Protein AF-A0A8C2FFE8-F1 (afdb_monomer_lite)

Secondary structure (DSSP, 8-state):
--TTTS-HHHHHHHHHHTT-TT-GGGGS-GGG--HHHHHHHHHHTT-HHHHHHHHHHHHHHHHHHHHHHHHHHHHTT--HHHHHHHHHHHHHHHT--HHHHHHHHHHHHHHHS---SSHHHHHHHHHHHHHHHHHHHT---

Foldseek 3Di:
DVPVPDDVVVVCVVCVVVVCLLVVLVVDDPVQSDLVSVCVVCVVVVNNVVSVSNVVSVVVVLLVVLLVVLLVCVVVVPDVVVSVVVLVVSCVVVVPDPVSSVVSNVVSVVVSDDADPDPVVNVVVVVVVVVCVCVVPVDDD

Organism: Cyprinus carpio (NCBI:txid7962)

pLDDT: mean 80.84, std 12.66, range [38.03, 93.06]

InterPro domains:
  IPR016024 Armadillo-type fold [SSF48371] (63-131)
  IPR051245 eIF5-mimic translation initiation regulator [PTHR14208] (2-131)
  IPR057397 5MP1/2-like, HEAT domain [PF25504] (2-63)

Sequence (141 aa):
MWINEKDINSVAASLRKVGMDNRLMELFPVNKRSYDHFSKYFTDAGLKELSDFARNQQSLGARKELQKELQEQMSQGVSFKEIIVYGKEEMKKSGISEQMVIGIMWTSIMSSVEWNKKEELVTEQAIKHLKVSIDQYQWPC

Structure (mmCIF, N/CA/C/O backbone):
data_AF-A0A8C2FFE8-F1
#
_entry.id   AF-A0A8C2FFE8-F1
#
loop_
_atom_site.group_PDB
_atom_site.id
_atom_site.type_symbol
_atom_site.label_atom_id
_atom_site.label_alt_id
_atom_site.label_comp_id
_atom_site.label_asym_id
_atom_site.label_entity_id
_atom_site.label_seq_id
_atom_site.pdbx_PDB_ins_code
_atom_site.Cartn_x
_atom_site.Cartn_y
_atom_site.Cartn_z
_atom_site.occupancy
_atom_site.B_iso_or_equiv
_atom_site.auth_seq_id
_atom_site.auth_comp_id
_atom_site.auth_asym_id
_atom_site.auth_atom_id
_atom_site.pdbx_PDB_model_num
ATOM 1 N N . MET A 1 1 ? 20.871 10.531 -22.576 1.00 38.03 1 MET A N 1
ATOM 2 C CA . MET A 1 1 ? 21.690 10.499 -21.347 1.00 38.03 1 MET A CA 1
ATOM 3 C C . MET A 1 1 ? 21.021 11.352 -20.250 1.00 38.03 1 MET A C 1
ATOM 5 O O . MET A 1 1 ? 21.648 12.246 -19.725 1.00 38.03 1 MET A O 1
ATOM 9 N N . TRP A 1 2 ? 19.730 11.127 -19.934 1.00 47.16 2 TRP A N 1
ATOM 10 C CA . TRP A 1 2 ? 18.970 11.941 -18.949 1.00 47.16 2 TRP A CA 1
ATOM 11 C C . TRP A 1 2 ? 18.792 11.239 -17.594 1.00 47.16 2 TRP A C 1
ATOM 13 O O . TRP A 1 2 ? 18.690 11.901 -16.569 1.00 47.16 2 TRP A O 1
ATOM 23 N N . ILE A 1 3 ? 18.788 9.901 -17.577 1.00 52.44 3 ILE A N 1
ATOM 24 C CA . ILE A 1 3 ? 18.720 9.124 -16.328 1.00 52.44 3 ILE A CA 1
ATOM 25 C C . ILE A 1 3 ? 20.100 8.981 -15.668 1.00 52.44 3 ILE A C 1
ATOM 27 O O . ILE A 1 3 ? 20.189 8.822 -14.461 1.00 52.44 3 ILE A O 1
ATOM 31 N N . ASN A 1 4 ? 21.190 9.159 -16.418 1.00 51.75 4 ASN A N 1
ATOM 32 C CA . ASN A 1 4 ? 22.530 9.141 -15.825 1.00 51.75 4 ASN A CA 1
ATOM 33 C C . ASN A 1 4 ? 22.858 10.420 -15.025 1.00 51.75 4 ASN A C 1
ATOM 35 O O . ASN A 1 4 ? 23.829 10.430 -14.281 1.00 51.75 4 ASN A O 1
ATOM 39 N N . GLU A 1 5 ? 22.071 11.493 -15.184 1.00 50.09 5 GLU A N 1
ATOM 40 C CA . GLU A 1 5 ? 22.292 12.794 -14.525 1.00 50.09 5 GLU A CA 1
ATOM 41 C C . GLU A 1 5 ? 21.228 13.148 -13.472 1.00 50.09 5 GLU A C 1
ATOM 43 O O . GLU A 1 5 ? 21.425 14.088 -12.702 1.00 50.09 5 GLU A O 1
ATOM 48 N N . LYS A 1 6 ? 20.102 12.421 -13.402 1.00 56.00 6 LYS A N 1
ATOM 49 C CA . LYS A 1 6 ? 19.045 12.665 -12.411 1.00 56.00 6 LYS A CA 1
ATOM 50 C C . LYS A 1 6 ? 18.752 11.409 -11.606 1.00 56.00 6 LYS A C 1
ATOM 52 O O . LYS A 1 6 ? 18.203 10.449 -12.134 1.00 56.00 6 LYS A O 1
ATOM 57 N N . ASP A 1 7 ? 19.070 11.490 -10.319 1.00 77.50 7 ASP A N 1
ATOM 58 C CA . ASP A 1 7 ? 18.697 10.525 -9.286 1.00 77.50 7 ASP A CA 1
ATOM 59 C C . ASP A 1 7 ? 17.207 10.136 -9.386 1.00 77.50 7 ASP A C 1
ATOM 61 O O . ASP A 1 7 ? 16.346 10.986 -9.665 1.00 77.50 7 ASP A O 1
ATOM 65 N N . ILE A 1 8 ? 16.890 8.860 -9.147 1.00 80.81 8 ILE A N 1
ATOM 66 C CA . ILE A 1 8 ? 15.536 8.297 -9.270 1.00 80.81 8 ILE A CA 1
ATOM 67 C C . ILE A 1 8 ? 14.496 9.084 -8.468 1.00 80.81 8 ILE A C 1
ATOM 69 O O . ILE A 1 8 ? 13.343 9.197 -8.890 1.00 80.81 8 ILE A O 1
ATOM 73 N N . ASN A 1 9 ? 14.894 9.715 -7.360 1.00 81.50 9 ASN A N 1
ATOM 74 C CA . ASN A 1 9 ? 14.005 10.555 -6.561 1.00 81.50 9 ASN A CA 1
ATOM 75 C C . ASN A 1 9 ? 13.494 11.780 -7.342 1.00 81.50 9 ASN A C 1
ATOM 77 O O . ASN A 1 9 ? 12.333 12.165 -7.194 1.00 81.50 9 ASN A O 1
ATOM 81 N N . SER A 1 10 ? 14.312 12.362 -8.227 1.00 84.31 10 SER A N 1
ATOM 82 C CA . SER A 1 10 ? 13.907 13.472 -9.101 1.00 84.31 10 SER A CA 1
ATOM 83 C C . SER A 1 10 ? 12.884 13.025 -10.151 1.00 84.31 10 SER A C 1
ATOM 85 O O . SER A 1 10 ? 11.902 13.728 -10.423 1.00 84.31 10 SER A O 1
ATOM 87 N N . VAL A 1 11 ? 13.073 11.823 -10.703 1.00 82.50 11 VAL A N 1
ATOM 88 C CA . VAL A 1 11 ? 12.138 11.203 -11.653 1.00 82.50 11 VAL A CA 1
ATOM 89 C C . VAL A 1 11 ? 10.819 10.868 -10.955 1.00 82.50 11 VAL A C 1
ATOM 91 O O . VAL A 1 11 ? 9.758 11.259 -11.439 1.00 82.50 11 VAL A O 1
ATOM 94 N N . AL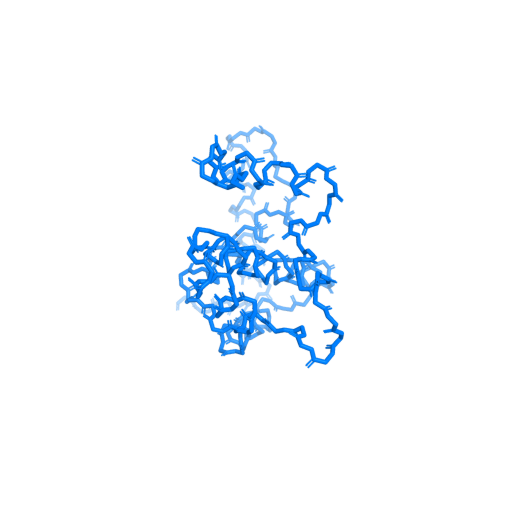A A 1 12 ? 10.871 10.240 -9.779 1.00 84.31 12 ALA A N 1
ATOM 95 C CA . ALA A 1 12 ? 9.701 9.922 -8.963 1.00 84.31 12 ALA A CA 1
ATOM 96 C C . ALA A 1 12 ? 8.899 11.176 -8.578 1.00 84.31 12 ALA A C 1
ATOM 98 O O . ALA A 1 12 ? 7.673 11.188 -8.697 1.00 84.31 12 ALA A O 1
ATOM 99 N N . ALA A 1 13 ? 9.573 12.254 -8.166 1.00 86.75 13 ALA A N 1
ATOM 100 C CA . ALA A 1 13 ? 8.925 13.527 -7.855 1.00 86.75 13 ALA A CA 1
ATOM 101 C C . ALA A 1 13 ? 8.242 14.142 -9.089 1.00 86.75 13 ALA A C 1
ATOM 103 O O . ALA A 1 13 ? 7.114 14.629 -8.999 1.00 86.75 13 ALA A O 1
ATOM 104 N N . SER A 1 14 ? 8.895 14.073 -10.252 1.00 88.50 14 SER A N 1
ATOM 105 C CA . SER A 1 14 ? 8.333 14.571 -11.512 1.00 88.50 14 SER A CA 1
ATOM 106 C C . SER A 1 14 ? 7.102 13.766 -11.938 1.00 88.50 14 SER A C 1
ATOM 108 O O . SER A 1 14 ? 6.091 14.359 -12.305 1.00 88.50 14 SER A O 1
ATOM 110 N N . LEU A 1 15 ? 7.153 12.434 -11.818 1.00 88.31 15 LEU A N 1
ATOM 111 C CA . LEU A 1 15 ? 6.031 11.535 -12.109 1.00 88.31 15 LEU A CA 1
ATOM 112 C C . LEU A 1 15 ? 4.838 11.789 -11.182 1.00 88.31 15 LEU A C 1
ATOM 114 O O . LEU A 1 15 ? 3.709 11.871 -11.663 1.00 88.31 15 LEU A O 1
ATOM 118 N N . ARG A 1 16 ? 5.081 11.985 -9.879 1.00 88.62 16 ARG A N 1
ATOM 119 C CA . ARG A 1 16 ? 4.041 12.369 -8.908 1.00 88.62 16 ARG A CA 1
ATOM 120 C C . ARG A 1 16 ? 3.383 13.695 -9.269 1.00 88.62 16 ARG A C 1
ATOM 122 O O . ARG A 1 16 ? 2.163 13.797 -9.227 1.00 88.62 16 ARG A O 1
ATOM 129 N N . LYS A 1 17 ? 4.172 14.700 -9.667 1.00 90.81 17 LYS A N 1
ATOM 130 C CA . LYS A 1 17 ? 3.664 16.035 -10.027 1.00 90.81 17 LYS A CA 1
ATOM 131 C C . LYS A 1 17 ? 2.658 15.994 -11.180 1.00 90.81 17 LYS A C 1
ATOM 133 O O . LYS A 1 17 ? 1.748 16.814 -11.219 1.00 90.81 17 LYS A O 1
ATOM 138 N N . VAL A 1 18 ? 2.823 15.051 -12.105 1.00 90.12 18 VAL A N 1
ATOM 139 C CA . VAL A 1 18 ? 1.921 14.863 -13.252 1.00 90.12 18 VAL A CA 1
ATOM 140 C C . VAL A 1 18 ? 0.917 13.720 -13.050 1.00 90.12 18 VAL A C 1
ATOM 142 O O . VAL A 1 18 ? 0.186 13.386 -13.978 1.00 90.12 18 VAL A O 1
ATOM 145 N N . GLY A 1 19 ? 0.876 13.105 -11.861 1.00 87.00 19 GLY A N 1
ATOM 146 C CA . GLY A 1 19 ? -0.042 12.010 -11.527 1.00 87.00 19 GLY A CA 1
ATOM 147 C C . GLY A 1 19 ? 0.208 10.701 -12.287 1.00 87.00 19 GLY A C 1
ATOM 148 O O . GLY A 1 19 ? -0.718 9.913 -12.475 1.00 87.00 19 GLY A O 1
ATOM 149 N N . MET A 1 20 ? 1.436 10.470 -12.760 1.00 89.19 20 MET A N 1
ATOM 150 C CA . MET A 1 20 ? 1.81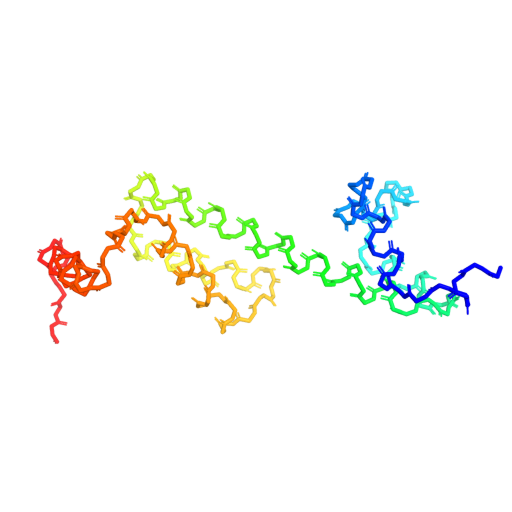9 9.279 -13.534 1.00 89.19 20 MET A CA 1
ATOM 151 C C . MET A 1 20 ? 2.477 8.180 -12.692 1.00 89.19 20 MET A C 1
ATOM 153 O O . MET A 1 20 ? 2.661 7.065 -13.175 1.00 89.19 20 MET A O 1
ATOM 157 N N . ASP A 1 21 ? 2.819 8.461 -11.437 1.00 86.94 21 ASP A N 1
ATOM 158 C CA . ASP A 1 21 ? 3.461 7.523 -10.510 1.00 86.94 21 ASP A CA 1
ATOM 159 C C . ASP A 1 21 ? 2.629 6.255 -10.253 1.00 86.94 21 ASP A C 1
ATOM 161 O O . ASP A 1 21 ? 3.193 5.169 -10.145 1.00 86.94 21 ASP A O 1
ATOM 165 N N . ASN A 1 22 ? 1.298 6.366 -10.251 1.00 85.25 22 ASN A N 1
ATOM 166 C CA . ASN A 1 22 ? 0.380 5.226 -10.098 1.00 85.25 22 ASN A CA 1
ATOM 167 C C . ASN A 1 22 ? -0.117 4.656 -11.441 1.00 85.25 22 ASN A C 1
ATOM 169 O O . ASN A 1 22 ? -0.867 3.685 -11.469 1.00 85.25 22 ASN A O 1
ATOM 173 N N . ARG A 1 23 ? 0.298 5.252 -12.566 1.00 87.50 23 ARG A N 1
ATOM 174 C CA . ARG A 1 23 ? -0.178 4.939 -13.928 1.00 87.50 23 ARG A CA 1
ATOM 175 C C . ARG A 1 23 ? 0.965 4.533 -14.858 1.00 87.50 23 ARG A C 1
ATOM 177 O O . ARG A 1 23 ? 0.860 4.627 -16.075 1.00 87.50 23 ARG A O 1
ATOM 184 N N . LEU A 1 24 ? 2.069 4.047 -14.293 1.00 88.25 24 LEU A N 1
ATOM 185 C CA . LEU A 1 24 ? 3.299 3.729 -15.032 1.00 88.25 24 LEU A CA 1
ATOM 186 C C . LEU A 1 24 ? 3.093 2.707 -16.153 1.00 88.25 24 LEU A C 1
ATOM 188 O O . LEU A 1 24 ? 3.765 2.773 -17.180 1.00 88.25 24 LEU A O 1
ATOM 192 N N . MET A 1 25 ? 2.140 1.788 -15.991 1.00 88.69 25 MET A N 1
ATOM 193 C CA . MET A 1 25 ? 1.809 0.816 -17.033 1.00 88.69 25 MET A CA 1
ATOM 194 C C . MET A 1 25 ? 1.235 1.483 -18.288 1.00 88.69 25 MET A C 1
ATOM 196 O O . MET A 1 25 ? 1.351 0.931 -19.377 1.00 88.69 25 MET A O 1
ATOM 200 N N . GLU A 1 26 ? 0.653 2.680 -18.177 1.00 90.31 26 GLU A N 1
ATOM 201 C CA . GLU A 1 26 ? 0.064 3.387 -19.315 1.00 90.31 26 GLU A CA 1
ATOM 202 C C . GLU A 1 26 ? 1.083 3.860 -20.346 1.00 90.31 26 GLU A C 1
ATOM 204 O O . GLU A 1 26 ? 0.706 4.101 -21.493 1.00 90.31 26 GLU A O 1
ATOM 209 N N . LEU A 1 27 ? 2.365 3.901 -19.968 1.00 86.62 27 LEU A N 1
ATOM 210 C CA . LEU A 1 27 ? 3.481 4.162 -20.875 1.00 86.62 27 LEU A CA 1
ATOM 211 C C . LEU A 1 27 ? 3.625 3.080 -21.959 1.00 86.62 27 LEU A C 1
ATOM 213 O O . LEU A 1 27 ? 4.263 3.322 -22.981 1.00 86.62 27 LEU A O 1
ATOM 217 N N . PHE A 1 28 ? 3.032 1.900 -21.752 1.00 88.88 28 PHE A N 1
ATOM 218 C CA . PHE A 1 28 ? 3.045 0.799 -22.708 1.00 88.88 28 PHE A CA 1
ATOM 219 C C . PHE A 1 28 ? 1.700 0.647 -23.439 1.00 88.88 28 PHE A C 1
ATOM 221 O O . PHE A 1 28 ? 0.636 0.959 -22.882 1.00 88.88 28 PHE A O 1
ATOM 228 N N . PRO A 1 29 ? 1.720 0.096 -24.670 1.00 90.81 29 PRO A N 1
ATOM 229 C CA . PRO A 1 29 ? 0.518 -0.373 -25.354 1.00 90.81 29 PRO A CA 1
ATOM 230 C C . PRO A 1 29 ? -0.287 -1.342 -24.482 1.00 90.81 29 PRO A C 1
ATOM 232 O O . PRO A 1 29 ? 0.296 -2.116 -23.725 1.00 90.81 29 PRO A O 1
ATOM 235 N N . VAL A 1 30 ? -1.618 -1.334 -24.618 1.00 86.81 30 VAL A N 1
ATOM 236 C CA . VAL A 1 30 ? -2.556 -2.095 -23.763 1.00 86.81 30 VAL A CA 1
ATOM 237 C C . VAL A 1 30 ? -2.174 -3.574 -23.633 1.00 86.81 30 VAL A C 1
ATOM 239 O O . VAL A 1 30 ? -2.171 -4.114 -22.533 1.00 86.81 30 VAL A O 1
ATOM 242 N N . ASN A 1 31 ? -1.757 -4.210 -24.728 1.00 90.88 31 ASN A N 1
ATOM 243 C CA . ASN A 1 31 ? -1.361 -5.622 -24.766 1.00 90.88 31 ASN A CA 1
ATOM 244 C C . ASN A 1 31 ? -0.015 -5.938 -24.083 1.00 90.88 31 ASN A C 1
ATOM 246 O O . ASN A 1 31 ? 0.377 -7.100 -24.025 1.00 90.88 31 ASN A O 1
ATOM 250 N N . LYS A 1 32 ? 0.710 -4.926 -23.597 1.00 89.31 32 LYS A N 1
ATOM 251 C CA . LYS A 1 32 ? 2.004 -5.057 -22.909 1.00 89.31 32 LYS A CA 1
ATOM 252 C C . LYS A 1 32 ? 1.996 -4.461 -21.5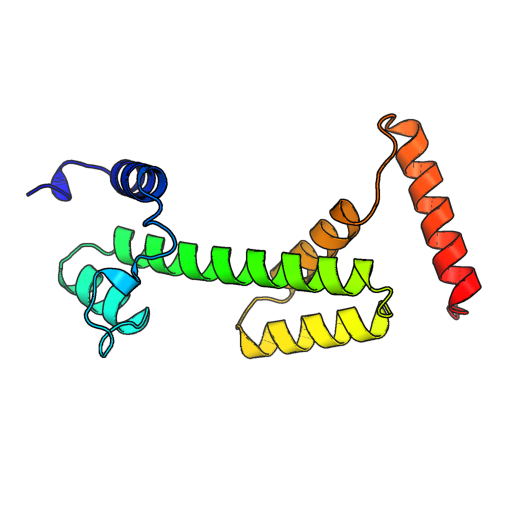00 1.00 89.31 32 LYS A C 1
ATOM 254 O O . LYS A 1 32 ? 3.044 -4.392 -20.861 1.00 89.31 32 LYS A O 1
ATOM 259 N N . ARG A 1 33 ? 0.830 -4.040 -20.998 1.00 89.88 33 ARG A N 1
ATOM 260 C CA . ARG A 1 33 ? 0.680 -3.460 -19.658 1.00 89.88 33 ARG A CA 1
ATOM 261 C C . ARG A 1 33 ? 0.743 -4.547 -18.593 1.00 89.88 33 ARG A C 1
ATOM 263 O O . ARG A 1 33 ? -0.273 -5.067 -18.154 1.00 89.88 33 ARG A O 1
ATOM 270 N N . SER A 1 34 ? 1.956 -4.888 -18.187 1.00 88.56 34 SER A N 1
ATOM 271 C CA . SER A 1 34 ? 2.206 -5.729 -17.021 1.00 88.56 34 SER A CA 1
ATOM 272 C C . SER A 1 34 ? 3.438 -5.228 -16.282 1.00 88.56 34 SER A C 1
ATOM 274 O O . SER A 1 34 ? 4.391 -4.751 -16.906 1.00 88.56 34 SER A O 1
ATOM 276 N N . TYR A 1 35 ? 3.426 -5.362 -14.957 1.00 86.25 35 TYR A N 1
ATOM 277 C CA . TYR A 1 35 ? 4.571 -4.994 -14.130 1.00 86.25 35 TYR A CA 1
ATOM 278 C C . TYR A 1 35 ? 5.804 -5.830 -14.472 1.00 86.25 35 TYR A C 1
ATOM 280 O O . TYR A 1 35 ? 6.900 -5.286 -14.494 1.00 86.25 35 TYR A O 1
ATOM 288 N N . ASP A 1 36 ? 5.634 -7.098 -14.850 1.00 89.62 36 ASP A N 1
ATOM 289 C CA . ASP A 1 36 ? 6.747 -7.941 -15.293 1.00 89.62 36 ASP A CA 1
ATOM 290 C C . ASP A 1 36 ? 7.372 -7.432 -16.595 1.00 89.62 36 ASP A C 1
ATOM 292 O O . ASP A 1 36 ? 8.597 -7.351 -16.705 1.00 89.62 36 ASP A O 1
ATOM 296 N N . HIS A 1 37 ? 6.550 -7.024 -17.571 1.00 91.25 37 HIS A N 1
ATOM 297 C CA . HIS A 1 37 ? 7.058 -6.429 -18.807 1.00 91.25 37 HIS A CA 1
ATOM 298 C C . HIS A 1 37 ? 7.756 -5.093 -18.547 1.00 91.25 37 HIS A C 1
ATOM 300 O O . HIS A 1 37 ? 8.854 -4.876 -19.054 1.00 91.25 37 HIS A O 1
ATOM 306 N N . PHE A 1 38 ? 7.148 -4.225 -17.733 1.00 91.69 38 PHE A N 1
ATOM 307 C CA . PHE A 1 38 ? 7.734 -2.947 -17.337 1.00 91.69 38 PHE A CA 1
ATOM 308 C C . PHE A 1 38 ? 9.088 -3.155 -16.653 1.00 91.69 38 PHE A C 1
ATOM 310 O O . PHE A 1 38 ? 10.090 -2.563 -17.058 1.00 91.69 38 PHE A O 1
ATOM 317 N N . SER A 1 39 ? 9.130 -4.031 -15.646 1.00 90.81 39 SER A N 1
ATOM 318 C CA . SER A 1 39 ? 10.337 -4.334 -14.886 1.00 90.81 39 SER A CA 1
ATOM 319 C C . SER A 1 39 ? 11.433 -4.889 -15.777 1.00 90.81 39 SER A C 1
ATOM 321 O O . SER A 1 39 ? 12.562 -4.409 -15.701 1.00 90.81 39 SER A O 1
ATOM 323 N N . LYS A 1 40 ? 11.111 -5.840 -16.660 1.00 92.12 40 LYS A N 1
ATOM 324 C CA . LYS A 1 40 ? 12.079 -6.396 -17.609 1.00 92.12 40 LYS A CA 1
ATOM 325 C C . LYS A 1 40 ? 12.605 -5.325 -18.564 1.00 92.12 40 LYS A C 1
ATOM 327 O O . LYS A 1 40 ? 13.810 -5.135 -18.646 1.00 92.12 40 LYS A O 1
ATOM 332 N N . TYR A 1 41 ? 11.714 -4.578 -19.217 1.00 91.81 41 TYR A N 1
ATOM 333 C CA . TYR A 1 41 ? 12.082 -3.553 -20.196 1.00 91.81 41 TYR A CA 1
ATOM 334 C C . TYR A 1 41 ? 13.032 -2.499 -19.614 1.00 91.81 41 TYR A C 1
ATOM 336 O O . TYR A 1 41 ? 14.061 -2.190 -20.211 1.00 91.81 41 TYR A O 1
ATOM 344 N N . PHE A 1 42 ? 12.708 -1.959 -18.436 1.00 89.44 42 PHE A N 1
ATOM 345 C CA . PHE A 1 42 ? 13.537 -0.935 -17.805 1.00 89.44 42 PHE A CA 1
ATOM 346 C C . PHE A 1 42 ? 14.804 -1.513 -17.167 1.00 89.44 42 PHE A C 1
ATOM 348 O O . PHE A 1 42 ? 15.846 -0.869 -17.238 1.00 89.44 42 PHE A O 1
ATOM 355 N N . THR A 1 43 ? 14.772 -2.728 -16.612 1.00 90.69 43 THR A N 1
ATOM 356 C CA . THR A 1 43 ? 15.987 -3.373 -16.081 1.00 90.69 43 THR A CA 1
ATOM 357 C C . THR A 1 43 ? 16.987 -3.681 -17.197 1.00 90.69 43 THR A C 1
ATOM 359 O O . THR A 1 43 ? 18.159 -3.338 -17.056 1.00 90.69 43 THR A O 1
ATOM 362 N N . ASP A 1 44 ? 16.525 -4.228 -18.326 1.00 93.06 44 ASP A N 1
ATOM 363 C CA . ASP A 1 44 ? 17.359 -4.528 -19.501 1.00 93.06 44 ASP A CA 1
ATOM 364 C C . ASP A 1 44 ? 17.955 -3.246 -20.120 1.00 93.06 44 ASP A C 1
ATOM 366 O O . ASP A 1 44 ? 19.048 -3.267 -20.681 1.00 93.06 44 ASP A O 1
ATOM 370 N N . ALA A 1 45 ? 17.272 -2.104 -19.967 1.00 88.38 45 ALA A N 1
ATOM 371 C CA . ALA A 1 45 ? 17.757 -0.783 -20.372 1.00 88.38 45 ALA A CA 1
ATOM 372 C C . ALA A 1 45 ? 18.715 -0.118 -19.355 1.00 88.38 45 ALA A C 1
ATOM 374 O O . ALA A 1 45 ? 19.103 1.034 -19.551 1.00 88.38 45 ALA A O 1
ATOM 375 N N . GLY A 1 46 ? 19.079 -0.803 -18.264 1.00 86.12 46 GLY A N 1
ATOM 376 C CA . GLY A 1 46 ? 19.959 -0.280 -17.209 1.00 86.12 46 GLY A CA 1
ATOM 377 C C . GLY A 1 46 ? 19.259 0.607 -16.171 1.00 86.12 46 GLY A C 1
ATOM 378 O O . GLY A 1 46 ? 19.917 1.292 -15.396 1.00 86.12 46 GLY A O 1
ATOM 379 N N . LEU A 1 47 ? 17.925 0.603 -16.133 1.00 86.75 47 LEU A N 1
ATOM 380 C CA . LEU A 1 47 ? 17.077 1.489 -15.327 1.00 86.75 47 LEU A CA 1
ATOM 381 C C . LEU A 1 47 ? 16.386 0.731 -14.186 1.00 86.75 47 LEU A C 1
ATOM 383 O O . LEU A 1 47 ? 15.179 0.861 -13.961 1.00 86.75 47 LEU A O 1
ATOM 387 N N . LYS A 1 48 ? 17.155 -0.085 -13.456 1.00 88.50 48 LYS A N 1
ATOM 388 C CA . LYS A 1 48 ? 16.634 -0.950 -12.385 1.00 88.50 48 LYS A CA 1
ATOM 389 C C . LYS A 1 48 ? 15.894 -0.164 -11.296 1.00 88.50 48 LYS A C 1
ATOM 391 O O . LYS A 1 48 ? 14.841 -0.605 -10.846 1.00 88.50 48 LYS A O 1
ATOM 396 N N . GLU A 1 49 ? 16.385 1.015 -10.924 1.00 88.50 49 GLU A N 1
ATOM 397 C CA . GLU A 1 49 ? 15.758 1.857 -9.896 1.00 88.50 49 GLU A CA 1
ATOM 398 C C . GLU A 1 49 ? 14.322 2.264 -10.261 1.00 88.50 49 GLU A C 1
ATOM 400 O O . GLU A 1 49 ? 13.448 2.320 -9.398 1.00 88.50 49 GLU A O 1
ATOM 405 N N . LEU A 1 50 ? 14.042 2.479 -11.552 1.00 87.19 50 LEU A N 1
ATOM 406 C CA . LEU A 1 50 ? 12.696 2.789 -12.031 1.00 87.19 50 LEU A CA 1
ATOM 407 C C . LEU A 1 50 ? 11.780 1.559 -12.007 1.00 87.19 50 LEU A C 1
ATOM 409 O O . LEU A 1 50 ? 10.601 1.673 -11.671 1.00 87.19 50 LEU A O 1
ATOM 413 N N . SER A 1 51 ? 12.321 0.382 -12.324 1.00 89.19 51 SER A N 1
ATOM 414 C CA . SER A 1 51 ? 11.612 -0.891 -12.153 1.00 89.19 51 SER A CA 1
ATOM 415 C C . SER A 1 51 ? 11.249 -1.131 -10.681 1.00 89.19 51 SER A C 1
ATOM 417 O O . SER A 1 51 ? 10.097 -1.440 -10.370 1.00 89.19 51 SER A O 1
ATOM 419 N N . ASP A 1 52 ? 12.201 -0.933 -9.767 1.00 90.19 52 ASP A N 1
ATOM 420 C CA . ASP A 1 52 ? 11.981 -1.086 -8.326 1.00 90.19 52 ASP A CA 1
ATOM 421 C C . ASP A 1 52 ? 10.962 -0.058 -7.808 1.00 90.19 52 ASP A C 1
ATOM 423 O O . ASP A 1 52 ? 10.053 -0.402 -7.048 1.00 90.19 52 ASP A O 1
ATOM 427 N N . PHE A 1 53 ? 11.045 1.192 -8.279 1.00 89.12 53 PHE A N 1
ATOM 428 C CA . PHE A 1 53 ? 10.051 2.224 -7.991 1.00 89.12 53 PHE A CA 1
ATOM 429 C C . PHE A 1 53 ? 8.644 1.795 -8.426 1.00 89.12 53 PHE A C 1
ATOM 431 O O . PHE A 1 53 ? 7.711 1.893 -7.629 1.00 89.12 53 PHE A O 1
ATOM 438 N N . ALA A 1 54 ? 8.481 1.279 -9.648 1.00 88.19 54 ALA A N 1
ATOM 439 C CA . ALA A 1 54 ? 7.183 0.851 -10.165 1.00 88.19 54 ALA A CA 1
ATOM 440 C C . ALA A 1 54 ? 6.573 -0.300 -9.352 1.00 88.19 54 ALA A C 1
ATOM 442 O O . ALA A 1 54 ? 5.385 -0.263 -9.026 1.00 88.19 54 ALA A O 1
ATOM 443 N N . ARG A 1 55 ? 7.389 -1.289 -8.964 1.00 86.50 55 ARG A N 1
ATOM 444 C CA . ARG A 1 55 ? 6.958 -2.399 -8.100 1.00 86.50 55 ARG A CA 1
ATOM 445 C C . ARG A 1 55 ? 6.568 -1.909 -6.701 1.00 86.50 55 ARG A C 1
ATOM 447 O O . ARG A 1 55 ? 5.571 -2.363 -6.139 1.00 86.50 55 ARG A O 1
ATOM 454 N N . ASN A 1 56 ? 7.294 -0.932 -6.160 1.00 88.25 56 ASN A N 1
ATOM 455 C CA . ASN A 1 56 ? 6.921 -0.291 -4.902 1.00 88.25 56 ASN A CA 1
ATOM 456 C C . ASN A 1 56 ? 5.594 0.474 -5.022 1.00 88.25 56 ASN A C 1
ATOM 458 O O . ASN A 1 56 ? 4.757 0.349 -4.130 1.00 88.25 56 ASN A O 1
ATOM 462 N N . GLN A 1 57 ? 5.357 1.208 -6.117 1.00 88.00 57 GLN A N 1
ATOM 463 C CA . GLN A 1 57 ? 4.073 1.885 -6.352 1.00 88.00 57 GLN A CA 1
ATOM 464 C C . GLN A 1 57 ? 2.911 0.893 -6.462 1.00 88.00 57 GLN A C 1
ATOM 466 O O . GLN A 1 57 ? 1.864 1.126 -5.867 1.00 88.00 57 GLN A O 1
ATOM 471 N N . GLN A 1 58 ? 3.106 -0.250 -7.127 1.00 85.06 58 GLN A N 1
ATOM 472 C CA . GLN A 1 58 ? 2.107 -1.323 -7.167 1.00 85.06 58 GLN A CA 1
ATOM 473 C C . GLN A 1 58 ? 1.737 -1.806 -5.761 1.00 85.06 58 GLN A C 1
ATOM 475 O O . GLN A 1 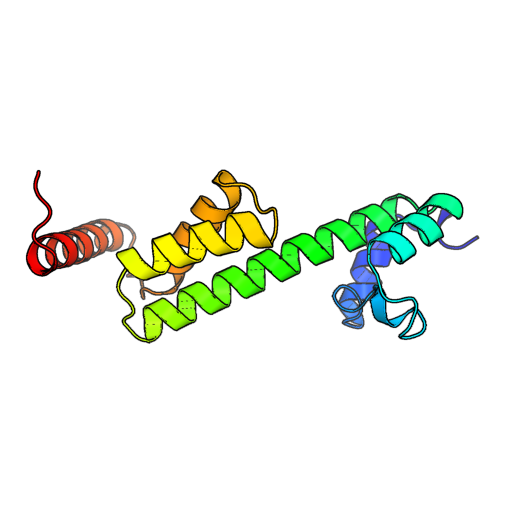58 ? 0.558 -1.874 -5.416 1.00 85.06 58 GLN A O 1
ATOM 480 N N . SER A 1 59 ? 2.746 -2.118 -4.939 1.00 84.50 59 SER A N 1
ATOM 481 C CA . SER A 1 59 ? 2.517 -2.591 -3.573 1.00 84.50 59 SER A CA 1
ATOM 482 C C . SER A 1 59 ? 1.816 -1.525 -2.732 1.00 84.50 59 SER A C 1
ATOM 484 O O . SER A 1 59 ? 0.884 -1.843 -2.003 1.00 84.50 59 SER A O 1
ATOM 486 N N . LEU A 1 60 ? 2.211 -0.256 -2.854 1.00 87.31 60 LEU A N 1
ATOM 487 C CA . LEU A 1 60 ? 1.552 0.851 -2.158 1.00 87.31 60 LEU A CA 1
ATOM 488 C C . LEU A 1 60 ? 0.093 1.029 -2.598 1.00 87.31 60 LEU A C 1
ATOM 490 O O . LEU A 1 60 ? -0.760 1.249 -1.742 1.00 87.31 60 LEU A O 1
ATOM 494 N N . GLY A 1 61 ? -0.196 0.910 -3.895 1.00 86.19 61 GLY A N 1
ATOM 495 C CA . GLY A 1 61 ? -1.555 0.961 -4.435 1.00 86.19 61 GLY A CA 1
ATOM 496 C C . GLY A 1 61 ? -2.436 -0.150 -3.869 1.00 86.19 61 GLY A C 1
ATOM 497 O O . GLY A 1 61 ? -3.488 0.140 -3.310 1.00 86.19 61 GLY A O 1
ATOM 498 N N . ALA A 1 62 ? -1.958 -1.397 -3.905 1.00 85.31 62 ALA A N 1
ATOM 499 C CA . ALA A 1 62 ? -2.676 -2.543 -3.344 1.00 85.31 62 ALA A CA 1
ATOM 500 C C . ALA A 1 62 ? -2.964 -2.378 -1.841 1.00 85.31 62 ALA A C 1
ATOM 502 O O . ALA A 1 62 ? -4.054 -2.695 -1.376 1.00 85.31 62 ALA A O 1
ATOM 503 N N . ARG A 1 63 ? -2.011 -1.827 -1.074 1.00 86.94 63 ARG A N 1
ATOM 504 C CA . ARG A 1 63 ? -2.208 -1.552 0.361 1.00 86.94 63 ARG A CA 1
ATOM 505 C C . ARG A 1 63 ? -3.259 -0.473 0.609 1.00 86.94 63 ARG A C 1
ATOM 507 O O . ARG A 1 63 ? -4.052 -0.617 1.531 1.00 86.94 63 ARG A O 1
ATOM 514 N N . LYS A 1 64 ? -3.246 0.607 -0.181 1.00 88.75 64 LYS A N 1
ATOM 515 C CA . LYS A 1 64 ? -4.224 1.698 -0.062 1.00 88.75 64 LYS A CA 1
ATOM 516 C C . LYS A 1 64 ? -5.631 1.235 -0.418 1.00 88.75 64 LYS A C 1
ATOM 518 O O . LYS A 1 64 ? -6.562 1.602 0.290 1.00 88.75 64 LYS A O 1
ATOM 523 N N . 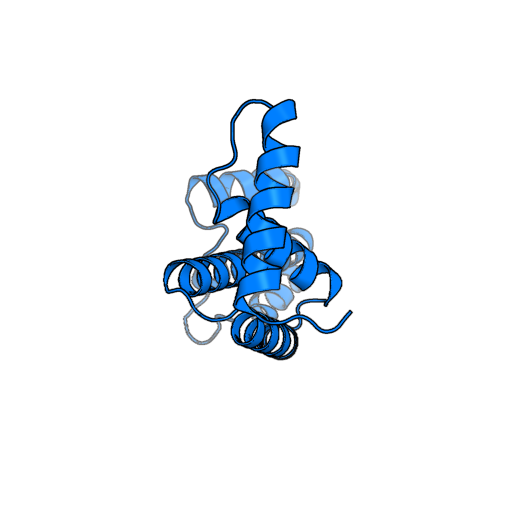GLU A 1 65 ? -5.776 0.435 -1.473 1.00 90.31 65 GLU A N 1
ATOM 524 C CA . GLU A 1 65 ? -7.085 -0.103 -1.854 1.00 90.31 65 GLU A CA 1
ATOM 525 C C . GLU A 1 65 ? -7.621 -1.036 -0.766 1.00 90.31 65 GLU A C 1
ATOM 527 O O . GLU A 1 65 ? -8.728 -0.827 -0.285 1.00 90.31 65 GLU A O 1
ATOM 532 N N . LEU A 1 66 ? -6.790 -1.958 -0.262 1.00 90.38 66 LEU A N 1
ATOM 533 C CA . LEU A 1 66 ? -7.180 -2.832 0.845 1.00 90.38 66 LEU A CA 1
ATOM 534 C C . LEU A 1 66 ? -7.588 -2.035 2.095 1.00 90.38 66 LEU A C 1
ATOM 536 O O . LEU A 1 66 ? -8.586 -2.350 2.735 1.00 90.38 66 LEU A O 1
ATOM 540 N N . GLN A 1 67 ? -6.834 -0.990 2.451 1.00 90.56 67 GLN A N 1
ATOM 541 C CA . GLN A 1 67 ? -7.185 -0.122 3.578 1.00 90.56 67 GLN A CA 1
ATOM 542 C C . GLN A 1 67 ? -8.563 0.524 3.385 1.00 90.56 67 GLN A C 1
ATOM 544 O O . GLN A 1 67 ? -9.369 0.556 4.314 1.00 90.56 67 GLN A O 1
ATOM 549 N N . LYS A 1 68 ? -8.834 1.030 2.181 1.00 91.69 68 LYS A N 1
ATOM 550 C CA . LYS A 1 68 ? -10.098 1.677 1.834 1.00 91.69 68 LYS A CA 1
ATOM 551 C C . LYS A 1 68 ? -11.270 0.695 1.917 1.00 91.69 68 LYS A C 1
ATOM 553 O O . LYS A 1 68 ? -12.258 1.001 2.572 1.00 91.69 68 LYS A O 1
ATOM 558 N N . GLU A 1 69 ? -11.141 -0.493 1.334 1.00 92.19 69 GLU A N 1
ATOM 559 C CA . GLU A 1 69 ? -12.176 -1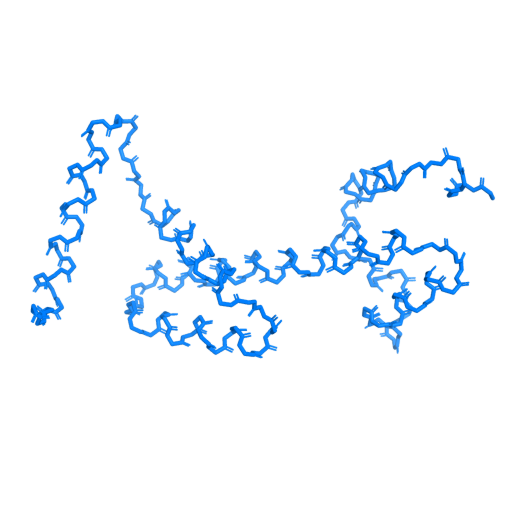.536 1.384 1.00 92.19 69 GLU A CA 1
ATOM 560 C C . GLU A 1 69 ? -12.482 -1.978 2.822 1.00 92.19 69 GLU A C 1
ATOM 562 O O . GLU A 1 69 ? -13.643 -2.138 3.198 1.00 92.19 69 GLU A O 1
ATOM 567 N N . LEU A 1 70 ? -11.449 -2.131 3.660 1.00 91.19 70 LEU A N 1
ATOM 568 C CA . LEU A 1 70 ? -11.624 -2.461 5.076 1.00 91.19 70 LEU A CA 1
ATOM 569 C C . LEU A 1 70 ? -12.377 -1.353 5.823 1.00 91.19 70 LEU A C 1
ATOM 571 O O . LEU A 1 70 ? -13.279 -1.646 6.606 1.00 91.19 70 LEU A O 1
ATOM 575 N N . GLN A 1 71 ? -12.039 -0.086 5.574 1.00 89.25 71 GLN A N 1
ATOM 576 C CA . GLN A 1 71 ? -12.746 1.056 6.160 1.00 89.25 71 GLN A CA 1
ATOM 577 C C . GLN A 1 71 ? -14.202 1.137 5.686 1.00 89.25 71 GLN A C 1
ATOM 579 O O . GLN A 1 71 ? -15.091 1.418 6.491 1.00 89.25 71 GLN A O 1
ATOM 584 N N . GLU A 1 72 ? -14.468 0.846 4.411 1.00 91.25 72 GLU A N 1
ATOM 585 C CA . GLU A 1 72 ? -15.826 0.776 3.867 1.00 91.25 72 GLU A CA 1
ATOM 586 C C . GLU A 1 72 ? -16.646 -0.320 4.560 1.00 91.25 72 GLU A C 1
ATOM 588 O O . GLU A 1 72 ? -17.739 -0.034 5.049 1.00 91.25 72 GLU A O 1
ATOM 593 N N . GLN A 1 73 ? -16.107 -1.536 4.706 1.00 88.94 73 GLN A N 1
ATOM 594 C CA . GLN A 1 73 ? -16.778 -2.627 5.428 1.00 88.94 73 GLN A CA 1
ATOM 595 C C . GLN A 1 73 ? -17.070 -2.261 6.892 1.00 88.94 73 GLN A C 1
ATOM 597 O O . GLN A 1 73 ? -18.172 -2.507 7.385 1.00 88.94 73 GLN A O 1
ATOM 602 N N . MET A 1 74 ? -16.121 -1.613 7.578 1.00 86.00 74 MET A N 1
ATOM 603 C CA . MET A 1 74 ? -16.334 -1.112 8.942 1.00 86.00 74 MET A CA 1
ATOM 604 C C . MET A 1 74 ? -17.461 -0.073 8.992 1.00 86.00 74 MET A C 1
ATOM 606 O O . MET A 1 74 ? -18.320 -0.146 9.869 1.00 86.00 74 MET A O 1
ATOM 610 N N . SER A 1 75 ? -17.506 0.862 8.035 1.00 86.06 75 SER A N 1
ATOM 611 C CA . SER A 1 75 ? -18.562 1.883 7.960 1.00 86.06 75 SER A CA 1
ATOM 612 C C . SER A 1 75 ? -19.954 1.294 7.694 1.00 86.06 75 SER A C 1
ATOM 614 O O . SER A 1 75 ? -20.957 1.836 8.151 1.00 86.06 75 SER A O 1
ATOM 616 N N . GLN A 1 76 ? -20.009 0.156 6.997 1.00 88.75 76 GLN A N 1
ATOM 617 C CA . GLN A 1 76 ? -21.233 -0.591 6.704 1.00 88.75 76 GLN A CA 1
ATOM 618 C C . GLN A 1 76 ? -21.683 -1.480 7.876 1.00 88.75 76 GLN A C 1
ATOM 620 O O . GLN A 1 76 ? -22.743 -2.099 7.801 1.00 88.75 76 GLN A O 1
ATOM 625 N N . GLY A 1 77 ? -20.902 -1.544 8.961 1.00 83.94 77 GLY A N 1
ATOM 626 C CA . GLY A 1 77 ? -21.213 -2.353 10.138 1.00 83.94 77 GLY A CA 1
ATOM 627 C C . GLY A 1 77 ? -20.990 -3.853 9.938 1.00 83.94 77 GLY A C 1
ATOM 628 O O . GLY A 1 77 ? -21.573 -4.649 10.674 1.00 83.94 77 GLY A O 1
ATOM 629 N N . VAL A 1 78 ? -20.163 -4.249 8.960 1.00 86.44 78 VAL A N 1
ATOM 630 C CA . VAL A 1 78 ? -19.751 -5.650 8.776 1.00 86.44 78 VAL A CA 1
ATOM 631 C C . VAL A 1 78 ? -19.054 -6.136 10.047 1.00 86.44 78 VAL A C 1
ATOM 633 O O . VAL A 1 78 ? -18.309 -5.393 10.694 1.00 86.44 78 VAL A O 1
ATOM 636 N N . SER A 1 79 ? -19.293 -7.390 10.432 1.00 86.25 79 SER A N 1
ATOM 637 C CA . SER A 1 79 ? -18.718 -7.910 11.667 1.00 86.25 79 SER A CA 1
ATOM 638 C C . SER A 1 79 ? -17.193 -8.015 11.567 1.00 86.25 79 SER A C 1
ATOM 640 O O . SER A 1 79 ? -16.635 -8.406 10.540 1.00 86.25 79 SER A O 1
ATOM 642 N N . PHE A 1 80 ? -16.482 -7.757 12.669 1.00 79.62 80 PHE A N 1
ATOM 643 C CA . PHE A 1 80 ? -15.021 -7.895 12.687 1.00 79.62 80 PHE A CA 1
ATOM 644 C C . PHE A 1 80 ? -14.543 -9.309 12.321 1.00 79.62 80 PHE A C 1
ATOM 646 O O . PHE A 1 80 ? -13.461 -9.460 11.760 1.00 79.62 80 PHE A O 1
ATOM 653 N N . LYS A 1 81 ? -15.345 -10.351 12.592 1.00 85.00 81 LYS A N 1
ATOM 654 C CA . LYS A 1 81 ? -15.027 -11.727 12.180 1.00 85.00 81 LYS A CA 1
ATOM 655 C C . LYS A 1 81 ? -14.966 -11.853 10.657 1.00 85.00 81 LYS A C 1
ATOM 657 O O . LYS A 1 81 ? -14.016 -12.440 10.147 1.00 85.00 81 LYS A O 1
ATOM 662 N N . GLU A 1 82 ? -15.935 -11.282 9.947 1.00 87.25 82 GLU A N 1
ATOM 663 C CA . GLU A 1 82 ? -15.973 -11.282 8.480 1.00 87.25 82 GLU A CA 1
ATOM 664 C C . GLU A 1 82 ? -14.850 -10.422 7.893 1.00 87.25 82 GLU A C 1
ATOM 666 O O . GLU A 1 82 ? -14.154 -10.873 6.987 1.00 87.25 82 GLU A O 1
ATOM 671 N N . ILE A 1 83 ? -14.582 -9.251 8.481 1.00 88.00 83 ILE A N 1
ATOM 672 C CA . ILE A 1 83 ? -13.480 -8.364 8.072 1.00 88.00 83 ILE A CA 1
ATOM 673 C C . ILE A 1 83 ? -12.115 -9.067 8.214 1.00 88.00 83 ILE A C 1
ATOM 675 O O . ILE A 1 83 ? -11.255 -8.958 7.340 1.00 88.00 83 ILE A O 1
ATOM 679 N N . ILE A 1 84 ? -11.902 -9.835 9.290 1.00 86.50 84 ILE A N 1
ATOM 680 C CA . ILE A 1 84 ? -10.667 -10.615 9.488 1.00 86.50 84 ILE A CA 1
ATOM 681 C C . ILE A 1 84 ? -10.544 -11.732 8.446 1.00 86.50 84 ILE A C 1
ATOM 683 O O . ILE A 1 84 ? -9.445 -11.986 7.946 1.00 86.50 84 ILE A O 1
ATOM 687 N N . VAL A 1 85 ? -11.644 -12.423 8.128 1.00 91.38 85 VAL A N 1
ATOM 688 C CA . VAL A 1 85 ? -11.654 -13.451 7.074 1.00 91.38 85 VAL A CA 1
ATOM 689 C C . VAL A 1 85 ? -11.299 -12.818 5.731 1.00 91.38 85 VAL A C 1
ATOM 691 O O . VAL A 1 85 ? -10.384 -13.305 5.068 1.00 91.38 85 VAL A O 1
ATOM 694 N N . TYR A 1 86 ? -11.922 -11.687 5.396 1.00 91.00 86 TYR A N 1
ATOM 695 C CA . TYR A 1 86 ? -11.625 -10.916 4.193 1.00 91.00 86 TYR A CA 1
ATOM 696 C C . TYR A 1 86 ? -10.142 -10.534 4.106 1.00 91.00 86 TYR A C 1
ATOM 698 O O . TYR A 1 86 ? -9.467 -10.865 3.131 1.00 91.00 86 TYR A O 1
ATOM 706 N N . GLY A 1 87 ? -9.583 -9.940 5.166 1.00 88.19 87 GLY A N 1
ATOM 707 C CA . GLY A 1 87 ? -8.167 -9.565 5.206 1.00 88.19 87 GLY A CA 1
ATOM 708 C C . GLY A 1 87 ? -7.217 -10.752 4.992 1.00 88.19 87 GLY A C 1
ATOM 709 O O . GLY A 1 87 ? -6.194 -10.615 4.319 1.00 88.19 87 GLY A O 1
ATOM 710 N N . LYS A 1 88 ? -7.560 -11.944 5.505 1.00 87.88 88 LYS A N 1
ATOM 711 C CA . LYS A 1 88 ? -6.784 -13.180 5.283 1.00 87.88 88 LYS A CA 1
ATOM 712 C C . LYS A 1 88 ? -6.888 -13.705 3.852 1.00 87.88 88 LYS A C 1
ATOM 714 O O . LYS A 1 88 ? -5.927 -14.296 3.358 1.00 87.88 88 LYS A O 1
ATOM 719 N N . GLU A 1 89 ? -8.032 -13.541 3.198 1.00 90.94 89 GLU A N 1
ATOM 720 C CA . GLU A 1 89 ? -8.194 -13.902 1.789 1.00 90.94 89 GLU A CA 1
ATOM 721 C C . GLU A 1 89 ? -7.394 -12.963 0.886 1.00 90.94 89 GLU A C 1
ATOM 723 O O . GLU A 1 89 ? -6.634 -13.436 0.037 1.00 90.94 89 GLU A O 1
ATOM 728 N N . GLU A 1 90 ? -7.473 -11.654 1.128 1.00 86.94 90 GLU A N 1
ATOM 729 C CA . GLU A 1 90 ? -6.722 -10.650 0.370 1.00 86.94 90 GLU A CA 1
ATOM 730 C C . GLU A 1 90 ? -5.210 -10.786 0.556 1.00 86.94 90 GLU A C 1
ATOM 732 O O . GLU A 1 90 ? -4.446 -10.645 -0.402 1.00 86.94 90 GLU A O 1
ATOM 737 N N . MET A 1 91 ? -4.766 -11.191 1.750 1.00 87.12 91 MET A N 1
ATOM 738 C CA . MET A 1 91 ? -3.375 -11.569 2.008 1.00 87.12 91 MET A CA 1
ATOM 739 C C . MET A 1 91 ? -2.877 -12.630 1.015 1.00 87.12 91 MET A C 1
ATOM 741 O O . MET A 1 91 ? -1.808 -12.481 0.420 1.00 87.12 91 MET A O 1
ATOM 745 N N . LYS A 1 92 ? -3.666 -13.695 0.810 1.00 86.19 92 LYS A N 1
ATOM 746 C CA . LYS A 1 92 ? -3.312 -14.810 -0.080 1.00 86.19 92 LYS A CA 1
ATOM 747 C C . LYS A 1 92 ? -3.380 -14.413 -1.550 1.00 86.19 92 LYS A C 1
ATOM 749 O O . LYS A 1 92 ? -2.491 -14.790 -2.307 1.00 86.19 92 LYS A O 1
ATOM 754 N N . LYS A 1 93 ? -4.415 -13.668 -1.953 1.00 85.44 93 LYS A N 1
ATOM 755 C CA . LYS A 1 93 ? -4.620 -13.257 -3.352 1.00 85.44 93 LYS A CA 1
ATOM 756 C C . LYS A 1 93 ? -3.557 -12.267 -3.826 1.00 85.44 93 LYS A C 1
ATOM 758 O O . LYS A 1 93 ? -3.023 -12.423 -4.918 1.00 85.44 93 LYS A O 1
ATOM 763 N N . SER A 1 94 ? -3.237 -11.277 -2.995 1.00 79.81 94 SER A N 1
ATOM 764 C CA . SER A 1 94 ? -2.359 -10.159 -3.362 1.00 79.81 94 SER A CA 1
ATOM 765 C C . SER A 1 94 ? -0.893 -10.374 -2.972 1.00 79.81 94 SER A C 1
ATOM 767 O O . SER A 1 94 ? -0.050 -9.519 -3.243 1.00 79.81 94 SER A O 1
ATOM 769 N N . GLY A 1 95 ? -0.567 -11.498 -2.322 1.00 81.75 95 GLY A N 1
ATOM 770 C CA . GLY A 1 95 ? 0.793 -11.806 -1.867 1.00 81.75 95 GLY A CA 1
ATOM 771 C C . GLY A 1 95 ? 1.321 -10.818 -0.820 1.00 81.75 95 GLY A C 1
ATOM 772 O O . GLY A 1 95 ? 2.530 -10.602 -0.715 1.00 81.75 95 GLY A O 1
ATOM 773 N N . ILE A 1 96 ? 0.423 -10.175 -0.072 1.00 83.88 96 ILE A N 1
ATOM 774 C CA . ILE A 1 96 ? 0.776 -9.230 0.990 1.00 83.88 96 ILE A CA 1
ATOM 775 C C . ILE A 1 96 ? 1.193 -10.044 2.219 1.00 83.88 96 ILE A C 1
ATOM 777 O O . ILE A 1 96 ? 0.587 -11.065 2.527 1.00 83.88 96 ILE A O 1
ATOM 781 N N . SER A 1 97 ? 2.239 -9.622 2.931 1.00 87.00 97 SER A N 1
ATOM 782 C CA . SER A 1 97 ? 2.665 -10.328 4.143 1.00 87.00 97 SER A CA 1
ATOM 783 C C . SER A 1 97 ? 1.670 -10.139 5.289 1.00 87.00 97 SER A C 1
ATOM 785 O O . SER A 1 97 ? 1.047 -9.086 5.422 1.00 87.00 97 SER A O 1
ATOM 787 N N . GLU A 1 98 ? 1.584 -11.127 6.178 1.00 84.75 98 GLU A N 1
ATOM 788 C CA . GLU A 1 98 ? 0.716 -11.067 7.361 1.00 84.75 98 GLU A CA 1
ATOM 789 C C . GLU A 1 98 ? 0.995 -9.834 8.231 1.00 84.75 98 GLU A C 1
ATOM 791 O O . GLU A 1 98 ? 0.074 -9.110 8.598 1.00 84.75 98 GLU A O 1
ATOM 796 N N . GLN A 1 99 ? 2.274 -9.529 8.474 1.00 85.00 99 GLN A N 1
ATOM 797 C CA . GLN A 1 99 ? 2.698 -8.337 9.219 1.00 85.00 99 GLN A CA 1
ATOM 798 C C . GLN A 1 99 ? 2.156 -7.041 8.600 1.00 85.00 99 GLN A C 1
ATOM 800 O O . GLN A 1 99 ? 1.721 -6.135 9.308 1.00 85.00 99 GLN A O 1
ATOM 805 N N . MET A 1 100 ? 2.147 -6.960 7.268 1.00 85.75 100 MET A N 1
ATOM 806 C CA . MET A 1 100 ? 1.611 -5.805 6.557 1.00 85.75 100 MET A CA 1
ATOM 807 C C . MET A 1 100 ? 0.085 -5.731 6.685 1.00 85.75 100 MET A C 1
ATOM 809 O O . MET A 1 100 ? -0.441 -4.652 6.942 1.00 85.75 100 MET A O 1
ATOM 813 N N . VAL A 1 101 ? -0.624 -6.858 6.560 1.00 87.88 101 VAL A N 1
ATOM 814 C CA . VAL A 1 101 ? -2.088 -6.910 6.726 1.00 87.88 101 VAL A CA 1
ATOM 815 C C . VAL A 1 101 ? -2.503 -6.502 8.139 1.00 87.88 101 VAL A C 1
ATOM 817 O O . VAL A 1 101 ? -3.433 -5.715 8.289 1.00 87.88 101 VAL A O 1
ATOM 820 N N . ILE A 1 102 ? -1.781 -6.954 9.169 1.00 87.56 102 ILE A N 1
ATOM 821 C CA . ILE A 1 102 ? -2.007 -6.529 10.560 1.00 87.56 102 ILE A CA 1
ATOM 822 C C . ILE A 1 102 ? -1.866 -5.006 10.686 1.00 87.56 102 ILE A C 1
ATOM 824 O O . ILE A 1 102 ? -2.740 -4.352 11.255 1.00 87.56 102 ILE A O 1
ATOM 828 N N . GLY A 1 103 ? -0.808 -4.425 10.111 1.00 88.88 103 GLY A N 1
ATOM 829 C CA . GLY A 1 103 ? -0.610 -2.973 10.106 1.00 88.88 103 GLY A CA 1
ATOM 830 C C . GLY A 1 103 ? -1.726 -2.210 9.379 1.00 88.88 103 GLY A C 1
ATOM 831 O O . GLY A 1 103 ? -2.185 -1.169 9.854 1.00 88.88 103 GLY A O 1
ATOM 832 N N . ILE A 1 104 ? -2.211 -2.736 8.251 1.00 89.38 104 ILE A N 1
ATOM 833 C CA . ILE A 1 104 ? -3.325 -2.142 7.498 1.00 89.38 104 ILE A CA 1
ATOM 834 C C . ILE A 1 104 ? -4.630 -2.225 8.297 1.00 89.38 104 ILE A C 1
ATOM 836 O O . ILE A 1 104 ? -5.345 -1.230 8.391 1.00 89.38 104 ILE A O 1
ATOM 840 N N . MET A 1 105 ? -4.933 -3.362 8.928 1.00 86.81 105 MET A N 1
ATOM 841 C CA . MET A 1 105 ? -6.115 -3.487 9.787 1.00 86.81 105 MET A CA 1
ATOM 842 C C . MET A 1 105 ? -6.059 -2.505 10.957 1.00 86.81 105 MET A C 1
ATOM 844 O O . MET A 1 105 ? -7.031 -1.794 11.200 1.00 86.81 105 MET A O 1
ATOM 848 N N . TRP A 1 106 ? -4.912 -2.406 11.635 1.00 87.31 106 TRP A N 1
ATOM 849 C CA . TRP A 1 106 ? -4.718 -1.455 12.729 1.00 87.31 106 TRP A CA 1
ATOM 850 C C . TRP A 1 106 ? -4.966 -0.014 12.278 1.00 87.31 106 TRP A C 1
ATOM 852 O O . TRP A 1 106 ? -5.786 0.689 12.860 1.00 87.31 106 TRP A O 1
ATOM 862 N N . THR A 1 107 ? -4.313 0.423 11.199 1.00 86.50 107 THR A N 1
ATOM 863 C CA . THR A 1 107 ? -4.498 1.784 10.668 1.00 86.50 107 THR A CA 1
ATOM 864 C C . THR A 1 107 ? -5.925 2.041 10.184 1.00 86.50 107 THR A C 1
ATOM 866 O O . THR A 1 107 ? -6.411 3.162 10.316 1.00 86.50 107 THR A O 1
ATOM 869 N N . SER A 1 108 ? -6.621 1.022 9.673 1.00 87.25 108 SER A N 1
ATOM 870 C CA . SER A 1 108 ? -8.034 1.106 9.284 1.00 87.25 108 SER A CA 1
ATOM 871 C C . SER A 1 108 ? -8.933 1.355 10.494 1.00 87.25 108 SER A C 1
ATOM 873 O O . SER A 1 108 ? -9.670 2.335 10.486 1.00 87.25 108 SER A O 1
ATOM 875 N N . ILE A 1 109 ? -8.783 0.561 11.562 1.00 82.62 109 ILE A N 1
ATOM 876 C CA . ILE A 1 109 ? -9.527 0.716 12.826 1.00 82.62 109 ILE A CA 1
ATOM 877 C C . ILE A 1 109 ? -9.254 2.084 13.456 1.00 82.62 109 ILE A C 1
ATOM 879 O O . ILE A 1 109 ? -10.171 2.797 13.861 1.00 82.62 109 ILE A O 1
ATOM 883 N N . MET A 1 110 ? -7.980 2.482 13.507 1.00 81.00 110 MET A N 1
ATOM 884 C CA . MET A 1 110 ? -7.585 3.778 14.056 1.00 81.00 110 MET A CA 1
ATOM 885 C C . MET A 1 110 ? -8.133 4.951 13.236 1.00 81.00 110 MET A C 1
ATOM 887 O O . MET A 1 110 ? -8.265 6.044 13.769 1.00 81.00 110 MET A O 1
ATOM 891 N N . SER A 1 111 ? -8.468 4.748 11.963 1.00 79.94 111 SER A N 1
ATOM 892 C CA . SER A 1 111 ? -9.028 5.797 11.103 1.00 79.94 111 SER A CA 1
ATOM 893 C C . SER A 1 111 ? -10.558 5.765 11.033 1.00 79.94 111 SER A C 1
ATOM 895 O O . SER A 1 111 ? -11.161 6.760 10.650 1.00 79.94 111 SER A O 1
ATOM 897 N N . SER A 1 112 ? -11.197 4.645 11.390 1.00 70.19 112 SER A N 1
ATOM 898 C CA . SER A 1 112 ? -12.659 4.487 11.373 1.00 70.19 112 SER A CA 1
ATOM 899 C C . SER A 1 112 ? -13.355 5.043 12.620 1.00 70.19 112 SER A C 1
ATOM 901 O O . SER A 1 112 ? -14.581 5.061 12.678 1.00 70.19 112 SER A O 1
ATOM 903 N N . VAL A 1 113 ? -12.595 5.461 13.634 1.00 66.81 113 VAL A N 1
ATOM 904 C CA . VAL A 1 113 ? -13.113 5.999 14.899 1.00 66.81 113 VAL A CA 1
ATOM 905 C C . VAL A 1 113 ? -12.655 7.447 15.053 1.00 66.81 113 VAL A C 1
ATOM 907 O O . VAL A 1 113 ? -11.478 7.753 14.866 1.00 66.81 113 VAL A O 1
ATOM 910 N N . GLU A 1 114 ? -13.569 8.349 15.415 1.00 63.62 114 GLU A N 1
ATOM 911 C CA . GLU A 1 114 ? -13.203 9.721 15.770 1.00 63.62 114 GLU A CA 1
ATOM 912 C C . GLU A 1 114 ? -12.630 9.745 17.194 1.00 63.62 114 GLU A C 1
ATOM 914 O O . GLU A 1 114 ? -13.349 9.715 18.199 1.00 63.62 114 GLU A O 1
ATOM 919 N N . TRP A 1 115 ? -11.301 9.746 17.273 1.00 63.38 115 TRP A N 1
ATOM 920 C CA . TRP A 1 115 ? -10.580 9.784 18.539 1.00 63.38 115 TRP A CA 1
ATOM 921 C C . TRP A 1 115 ? -10.668 11.161 19.189 1.00 63.38 115 TRP A C 1
ATOM 923 O O . TRP A 1 115 ? -10.528 12.200 18.537 1.00 63.38 115 TRP A O 1
ATOM 933 N N . ASN A 1 116 ? -10.847 11.175 20.509 1.00 59.94 116 ASN A N 1
ATOM 934 C CA . ASN A 1 116 ? -10.762 12.402 21.283 1.00 59.94 116 ASN A CA 1
ATOM 935 C C . ASN A 1 116 ? -9.367 13.040 21.136 1.00 59.94 116 ASN A C 1
ATOM 937 O O . ASN A 1 116 ? -8.348 12.359 21.181 1.00 59.94 116 ASN A O 1
ATOM 941 N N . LYS A 1 117 ? -9.308 14.367 20.984 1.00 65.31 117 LYS A N 1
ATOM 942 C CA . LYS A 1 117 ? -8.050 15.111 20.781 1.00 65.31 117 LYS A CA 1
ATOM 943 C C . LYS A 1 117 ? -7.192 15.233 22.045 1.00 65.31 117 LYS A C 1
ATOM 945 O O . LYS A 1 117 ? -6.049 15.668 21.953 1.00 65.31 117 LYS A O 1
ATOM 950 N N . LYS A 1 118 ? -7.738 14.900 23.218 1.00 62.12 118 LYS A N 1
ATOM 951 C CA . LYS A 1 118 ? -6.991 14.858 24.478 1.00 62.12 118 LYS A CA 1
ATOM 952 C C . LYS A 1 118 ? -6.498 13.439 24.731 1.00 62.12 118 LYS A C 1
ATOM 954 O O . LYS A 1 118 ? -7.308 12.536 24.910 1.00 62.12 118 LYS A O 1
ATOM 959 N N . GLU A 1 119 ? -5.182 13.269 24.784 1.00 62.88 119 GLU A N 1
ATOM 960 C CA . GLU A 1 119 ? -4.502 11.972 24.924 1.00 62.88 119 GLU A CA 1
ATOM 961 C C . GLU A 1 119 ? -4.971 11.185 26.166 1.00 62.88 119 GLU A C 1
ATOM 963 O O . GLU A 1 119 ? -5.202 9.979 26.105 1.00 62.88 119 GLU A O 1
ATOM 968 N N . GLU A 1 120 ? -5.247 11.889 27.267 1.00 66.19 120 GLU A N 1
ATOM 969 C CA . GLU A 1 120 ? -5.817 11.329 28.502 1.00 66.19 120 GLU A CA 1
ATOM 970 C C . GLU A 1 120 ? -7.219 10.713 28.317 1.00 66.19 120 GLU A C 1
ATOM 972 O O . GLU A 1 120 ? -7.548 9.717 28.957 1.00 66.19 120 GLU A O 1
ATOM 977 N N . LEU A 1 121 ? -8.021 11.238 27.384 1.00 68.56 121 LEU A N 1
ATOM 978 C CA . LEU A 1 121 ? -9.371 10.748 27.093 1.00 68.56 121 LEU A CA 1
ATOM 979 C C . LEU A 1 121 ? -9.381 9.631 26.043 1.00 68.56 121 LEU A C 1
ATOM 981 O O . LEU A 1 121 ? -10.342 8.866 25.988 1.00 68.56 121 LEU A O 1
ATOM 985 N N . VAL A 1 122 ? -8.321 9.497 25.235 1.00 67.12 122 VAL A N 1
ATOM 986 C CA . VAL A 1 122 ? -8.182 8.420 24.234 1.00 67.12 122 VAL A CA 1
ATOM 987 C C . VAL A 1 122 ? -8.162 7.055 24.915 1.00 67.12 122 VAL A C 1
ATOM 989 O O . VAL A 1 122 ? -8.855 6.136 24.477 1.00 67.12 122 VAL A O 1
ATOM 992 N N . THR A 1 123 ? -7.423 6.932 26.019 1.00 72.38 123 THR A N 1
ATOM 993 C CA . THR A 1 123 ? -7.317 5.678 26.781 1.00 72.38 123 THR A CA 1
ATOM 994 C C . THR A 1 123 ? -8.677 5.251 27.339 1.00 72.38 123 THR A C 1
ATOM 996 O O . THR A 1 123 ? -9.073 4.092 27.215 1.00 72.38 123 THR A O 1
ATOM 999 N N . GLU A 1 124 ? -9.448 6.191 27.888 1.00 74.19 124 GLU A N 1
ATOM 1000 C CA . GLU A 1 124 ? -10.795 5.920 28.401 1.00 74.19 124 GLU A CA 1
ATOM 1001 C C . GLU A 1 124 ? -11.786 5.571 27.283 1.00 74.19 124 GLU A C 1
ATOM 1003 O O . GLU A 1 124 ? -12.601 4.657 27.433 1.00 74.19 124 GLU A O 1
ATOM 1008 N N . GLN A 1 125 ? -11.697 6.257 26.140 1.00 70.94 125 GLN A N 1
ATOM 1009 C CA . GLN A 1 125 ? -12.549 6.001 24.981 1.00 70.94 125 GLN A CA 1
ATOM 1010 C C . GLN A 1 125 ? -12.264 4.616 24.378 1.00 70.94 125 GLN A C 1
ATOM 1012 O O . GLN A 1 125 ? -13.204 3.864 24.115 1.00 70.94 125 GLN A O 1
ATOM 1017 N N . ALA A 1 126 ? -10.988 4.230 24.255 1.00 70.56 126 ALA A N 1
ATOM 1018 C CA . ALA A 1 126 ? -10.570 2.898 23.816 1.00 70.56 126 ALA A CA 1
ATOM 1019 C C . ALA A 1 126 ? -11.122 1.800 24.739 1.00 70.56 126 ALA A C 1
ATOM 1021 O O . ALA A 1 126 ? -11.723 0.838 24.262 1.00 70.56 126 ALA A O 1
ATOM 1022 N N . ILE A 1 127 ? -11.006 1.972 26.063 1.00 78.69 127 ILE A N 1
ATOM 1023 C CA . ILE A 1 127 ? -11.562 1.031 27.052 1.00 78.69 127 ILE A CA 1
ATOM 1024 C C . ILE A 1 127 ? -13.081 0.910 26.899 1.00 78.69 127 ILE A C 1
ATOM 1026 O O . ILE A 1 127 ? -13.633 -0.185 27.014 1.00 78.69 127 ILE A O 1
ATOM 1030 N N . LYS A 1 128 ? -13.776 2.017 26.628 1.00 75.31 128 LYS A N 1
ATOM 1031 C CA . LYS A 1 128 ? -15.231 2.016 26.455 1.00 75.31 128 LYS A CA 1
ATOM 1032 C C . LYS A 1 128 ? -15.652 1.262 25.191 1.00 75.31 128 LYS A C 1
ATOM 1034 O O . LYS A 1 128 ? -16.559 0.437 25.263 1.00 75.31 128 LYS A O 1
ATOM 1039 N N . HIS A 1 129 ? -14.966 1.485 24.069 1.00 70.50 129 HIS A N 1
ATOM 1040 C CA . HIS A 1 129 ? -15.208 0.744 22.827 1.00 70.50 129 HIS A CA 1
ATOM 1041 C C . HIS A 1 129 ? -14.898 -0.749 22.972 1.00 70.50 129 HIS A C 1
ATOM 1043 O O . HIS A 1 129 ? -15.684 -1.580 22.518 1.00 70.50 129 HIS A O 1
ATOM 1049 N N . LEU A 1 130 ? -13.806 -1.100 23.657 1.00 72.06 130 LEU A N 1
ATOM 1050 C CA . LEU A 1 130 ? -13.471 -2.491 23.967 1.00 72.06 130 LEU A CA 1
ATOM 1051 C C . LEU A 1 130 ? -14.552 -3.162 24.823 1.00 72.06 130 LEU A C 1
ATOM 1053 O O . LEU A 1 130 ? -14.980 -4.258 24.487 1.00 72.06 130 LEU A O 1
ATOM 1057 N N . LYS A 1 131 ? -15.051 -2.498 25.875 1.00 71.94 131 LYS A N 1
ATOM 1058 C CA . LYS A 1 131 ? -16.133 -3.029 26.726 1.00 71.94 131 LYS A CA 1
ATOM 1059 C C . LYS A 1 131 ? -17.424 -3.272 25.949 1.00 71.94 131 LYS A C 1
ATOM 1061 O O . LYS A 1 131 ? -17.972 -4.362 26.033 1.00 71.94 131 LYS A O 1
ATOM 1066 N N . VAL A 1 132 ? -17.859 -2.307 25.135 1.00 67.38 132 VAL A N 1
ATOM 1067 C CA . VAL A 1 132 ? -19.034 -2.481 24.260 1.00 67.38 132 VAL A CA 1
ATOM 1068 C C . VAL A 1 132 ? -18.824 -3.651 23.296 1.00 67.38 132 VAL A C 1
ATOM 1070 O O . VAL A 1 132 ? -19.729 -4.453 23.093 1.00 67.38 132 VAL A O 1
ATOM 1073 N N . SER A 1 133 ? -17.613 -3.797 22.755 1.00 59.81 133 SER A N 1
ATOM 1074 C CA . SER A 1 133 ? -17.276 -4.900 21.851 1.00 59.81 133 SER A CA 1
ATOM 1075 C C . SER A 1 133 ? -17.236 -6.259 22.563 1.00 59.81 133 SER A C 1
ATOM 1077 O O . SER A 1 133 ? -17.534 -7.273 21.947 1.00 59.81 133 SER A O 1
ATOM 1079 N N . ILE A 1 134 ? -16.900 -6.310 23.853 1.00 66.25 134 ILE A N 1
ATOM 1080 C CA . ILE A 1 134 ? -16.934 -7.542 24.658 1.00 66.25 134 ILE A CA 1
ATOM 1081 C C . ILE A 1 134 ? -18.381 -7.914 25.012 1.00 66.25 134 ILE A C 1
ATOM 1083 O O . ILE A 1 134 ? -18.780 -9.061 24.809 1.00 66.25 134 ILE A O 1
ATOM 1087 N N . ASP A 1 135 ? -19.176 -6.946 25.474 1.00 61.34 135 ASP A N 1
ATOM 1088 C CA . ASP A 1 135 ? -20.559 -7.163 25.921 1.00 61.34 135 ASP A CA 1
ATOM 1089 C C . ASP A 1 135 ? -21.493 -7.536 24.762 1.00 61.34 135 ASP A C 1
ATOM 1091 O O . ASP A 1 135 ? -22.383 -8.371 24.913 1.00 61.34 135 ASP A O 1
ATOM 1095 N N . GLN A 1 136 ? -21.276 -6.955 23.580 1.00 54.41 136 GLN A N 1
ATOM 1096 C CA . GLN A 1 136 ? -22.110 -7.201 22.403 1.00 54.41 136 GLN A CA 1
ATOM 1097 C C . GLN A 1 136 ? -21.771 -8.521 21.688 1.00 54.41 136 GLN A C 1
ATOM 1099 O O . GLN A 1 136 ? -22.597 -9.033 20.934 1.00 54.41 136 GLN A O 1
ATOM 1104 N N . TYR A 1 137 ? -20.584 -9.092 21.929 1.00 51.88 137 TYR A N 1
ATOM 1105 C CA . TYR A 1 137 ? -20.093 -10.283 21.221 1.00 51.88 137 TYR A CA 1
ATOM 1106 C C . TYR A 1 137 ? -19.774 -11.486 22.118 1.00 51.88 137 TYR A C 1
ATOM 1108 O O . TYR A 1 137 ? -19.286 -12.493 21.603 1.00 51.88 137 TYR A O 1
ATOM 1116 N N . GLN A 1 138 ? -20.076 -11.409 23.419 1.00 51.12 138 GLN A N 1
ATOM 1117 C CA . GLN A 1 138 ? -19.984 -12.520 24.372 1.00 51.12 138 GLN A CA 1
ATOM 1118 C C . GLN A 1 138 ? -18.647 -13.274 24.253 1.00 51.12 138 GLN A C 1
ATOM 1120 O O . GLN A 1 138 ? -18.599 -14.480 24.013 1.00 51.12 138 GLN A O 1
ATOM 1125 N N . TRP A 1 139 ? -17.546 -12.524 24.353 1.00 43.19 139 TRP A N 1
ATOM 1126 C CA . TRP A 1 139 ? -16.190 -13.062 24.273 1.00 43.19 139 TRP A CA 1
ATOM 1127 C C . TRP A 1 139 ? -15.964 -14.015 25.459 1.00 43.19 139 TRP A C 1
ATOM 1129 O O . TRP A 1 139 ? -16.016 -13.555 26.602 1.00 43.19 139 TRP A O 1
ATOM 1139 N N . PRO A 1 140 ? -15.748 -15.326 25.249 1.00 44.06 140 PRO A N 1
ATOM 1140 C CA . PRO A 1 140 ? -15.340 -16.186 26.342 1.00 44.06 140 PRO A CA 1
ATOM 1141 C C . PRO A 1 140 ? -13.918 -15.780 26.727 1.00 44.06 140 PRO A C 1
ATOM 1143 O O . PRO A 1 140 ? -13.037 -15.724 25.864 1.00 44.06 140 PRO A O 1
ATOM 1146 N N . CYS A 1 141 ? -13.743 -15.430 28.001 1.00 49.06 141 CYS A N 1
ATOM 1147 C CA . CYS A 1 141 ? -12.433 -15.300 28.627 1.00 49.06 141 CYS A CA 1
ATOM 1148 C C . CYS A 1 141 ? -11.575 -16.545 28.366 1.00 49.06 141 CYS A C 1
ATOM 1150 O O . CYS A 1 141 ? -12.140 -17.664 28.411 1.00 49.06 141 CYS A O 1
#

Radius of gyration: 20.7 Å; chains: 1; bounding box: 45×32×54 Å